Protein AF-A0A8T5RUU7-F1 (afdb_monomer)

Radius of gyration: 20.94 Å; Cα contacts (8 Å, |Δi|>4): 109; chains: 1; bounding box: 54×45×43 Å

Nearest PDB structures (foldseek):
  4tr4-assembly1_A  TM=4.819E-01  e=4.867E+00  Mus musculus

Mean predicted aligned error: 11.58 Å

Secondary structure (DSSP, 8-state):
--TT-EEEE---TTS--SGGG-TTS-SEEEEETTEEEEE-TTS-SSTHHHHHHHHHHHHHHHHHTPPPSS-HHHHHHHHHHHHHHHHHHHHTS---GGG--HHHHHTTTT--PPPTTS-HHHHHHHHHHHHHHHHHHHHTT------------

Sequence (153 aa):
SGTKGMMWINQCTSGGNFVSKTPEFPPIVVYRDGNVRVYGEDLPRDWRYSFINSTEHFINAIKEGTDPIYTGKQGRNLCVFAKMPHISQQRKEEVSWNEVTSRNEQNQSCIVETPKDLDGSGLFKYYKRSRKDLKEGIRKGLEKKSFTYQYDY

pLDDT: mean 81.91, std 13.01, range [43.28, 96.5]

Structure (mmCIF, N/CA/C/O backbone):
data_AF-A0A8T5RUU7-F1
#
_entry.id   AF-A0A8T5RUU7-F1
#
loop_
_atom_site.group_PDB
_atom_site.id
_atom_site.type_symbol
_atom_site.label_atom_id
_atom_site.label_alt_id
_atom_site.label_comp_id
_atom_site.label_asym_id
_atom_site.label_entity_id
_atom_site.label_seq_id
_atom_site.pdbx_PDB_ins_code
_atom_site.Cartn_x
_atom_site.Cartn_y
_atom_site.Cartn_z
_atom_site.occupancy
_atom_site.B_iso_or_equiv
_atom_site.auth_seq_id
_atom_site.auth_comp_id
_atom_site.auth_asym_id
_atom_site.auth_atom_id
_atom_site.pdbx_PDB_model_num
ATOM 1 N N . SER A 1 1 ? 16.630 7.475 10.179 1.00 52.38 1 SER A N 1
ATOM 2 C CA . SER A 1 1 ? 17.944 7.644 9.528 1.00 52.38 1 SER A CA 1
ATOM 3 C C . SER A 1 1 ? 18.034 6.705 8.328 1.00 52.38 1 SER A C 1
ATOM 5 O O . SER A 1 1 ? 17.511 5.599 8.396 1.00 52.38 1 SER A O 1
ATOM 7 N N . GLY A 1 2 ? 18.672 7.119 7.228 1.00 56.09 2 GLY A N 1
A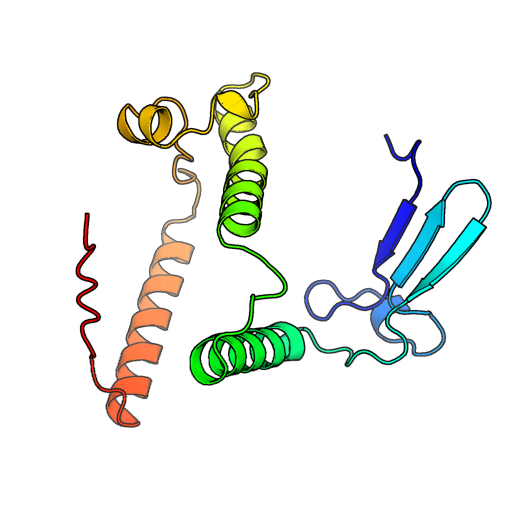TOM 8 C CA . GLY A 1 2 ? 18.902 6.282 6.032 1.00 56.09 2 GLY A CA 1
ATOM 9 C C . GLY A 1 2 ? 20.006 5.228 6.207 1.00 56.09 2 GLY A C 1
ATOM 10 O O . GLY A 1 2 ? 20.646 4.830 5.242 1.00 56.09 2 GLY A O 1
ATOM 11 N N . THR A 1 3 ? 20.277 4.795 7.442 1.00 68.44 3 THR A N 1
ATOM 12 C CA . THR A 1 3 ? 21.432 3.948 7.784 1.00 68.44 3 THR A CA 1
ATOM 13 C C . THR A 1 3 ? 21.306 2.507 7.293 1.00 68.44 3 THR A C 1
ATOM 15 O O . THR A 1 3 ? 22.298 1.791 7.278 1.00 68.44 3 THR A O 1
ATOM 18 N N . LYS A 1 4 ? 20.109 2.072 6.877 1.00 80.50 4 LYS A N 1
ATOM 19 C CA . LYS A 1 4 ? 19.849 0.716 6.355 1.00 80.50 4 LYS A CA 1
ATOM 20 C C . LYS A 1 4 ? 19.800 0.643 4.824 1.00 80.50 4 LYS A C 1
ATOM 22 O O . LYS A 1 4 ? 19.504 -0.416 4.277 1.00 80.50 4 LYS A O 1
ATOM 27 N N . GLY A 1 5 ? 20.051 1.761 4.148 1.00 87.50 5 GLY A N 1
ATOM 28 C CA . GLY A 1 5 ? 19.929 1.893 2.702 1.00 87.50 5 GLY A CA 1
ATOM 29 C C . GLY A 1 5 ? 18.982 3.016 2.297 1.00 87.50 5 GLY A C 1
ATOM 30 O O . GLY A 1 5 ? 18.252 3.580 3.115 1.00 87.50 5 GLY A O 1
ATOM 31 N N . MET A 1 6 ? 19.017 3.335 1.010 1.00 90.44 6 MET A N 1
ATOM 32 C CA . MET A 1 6 ? 18.243 4.396 0.386 1.00 90.44 6 MET A CA 1
ATOM 33 C C . MET A 1 6 ? 17.550 3.851 -0.859 1.00 90.44 6 MET A C 1
ATOM 35 O O . MET A 1 6 ? 18.149 3.117 -1.642 1.00 90.44 6 MET A O 1
ATOM 39 N N . MET A 1 7 ? 16.276 4.198 -1.020 1.00 89.75 7 MET A N 1
ATOM 40 C CA . MET A 1 7 ? 15.501 3.914 -2.220 1.00 89.75 7 MET A CA 1
ATOM 41 C C . MET A 1 7 ? 15.125 5.240 -2.867 1.00 89.75 7 MET A C 1
ATOM 43 O O . MET A 1 7 ? 14.546 6.105 -2.210 1.00 89.75 7 MET A O 1
ATOM 47 N N . TRP A 1 8 ? 15.427 5.375 -4.151 1.00 86.81 8 TRP A N 1
ATOM 48 C CA . TRP A 1 8 ? 14.963 6.477 -4.977 1.00 86.81 8 TRP A CA 1
ATOM 49 C C . TRP A 1 8 ? 13.863 5.977 -5.898 1.00 86.81 8 TRP A C 1
ATOM 51 O O . TRP A 1 8 ? 14.036 4.982 -6.600 1.00 86.81 8 TRP A O 1
ATOM 61 N N . ILE A 1 9 ? 12.740 6.687 -5.887 1.00 83.38 9 ILE A N 1
ATOM 62 C CA . ILE A 1 9 ? 11.643 6.492 -6.829 1.00 83.38 9 ILE A CA 1
ATOM 63 C C . ILE A 1 9 ? 11.750 7.639 -7.829 1.00 83.38 9 ILE A C 1
ATOM 65 O O . ILE A 1 9 ? 11.362 8.771 -7.541 1.00 83.38 9 ILE A O 1
ATOM 69 N N . ASN A 1 10 ? 12.356 7.354 -8.975 1.00 79.25 10 ASN A N 1
ATOM 70 C CA . ASN A 1 10 ? 12.715 8.354 -9.975 1.00 79.25 10 ASN A CA 1
ATOM 71 C C . ASN A 1 10 ? 11.554 8.683 -10.911 1.00 79.25 10 ASN A C 1
ATOM 73 O O . ASN A 1 10 ? 11.465 9.807 -11.396 1.00 79.25 10 ASN A O 1
ATOM 77 N N . GLN A 1 11 ? 10.657 7.727 -11.158 1.00 75.81 11 GLN A N 1
ATOM 78 C CA . GLN A 1 11 ? 9.523 7.884 -12.068 1.00 75.81 11 GLN A CA 1
ATOM 79 C C . GLN A 1 11 ? 8.211 7.668 -11.306 1.00 75.81 11 GLN A C 1
ATOM 81 O O . GLN A 1 11 ? 7.915 6.567 -10.849 1.00 75.81 11 GLN A O 1
ATOM 86 N N . CYS A 1 12 ? 7.434 8.743 -11.143 1.00 65.75 12 CYS A N 1
ATOM 87 C CA . CYS A 1 12 ? 6.109 8.720 -10.526 1.00 65.75 12 CYS A CA 1
ATOM 88 C C . CYS A 1 12 ? 5.200 9.772 -11.177 1.00 65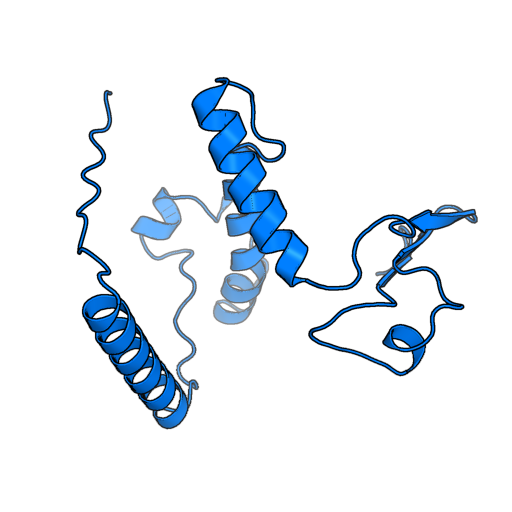.75 12 CYS A C 1
ATOM 90 O O . CYS A 1 12 ? 5.586 10.927 -11.354 1.00 65.75 12 CYS A O 1
ATOM 92 N N . THR A 1 13 ? 3.965 9.389 -11.493 1.00 62.50 13 THR A N 1
ATOM 93 C CA . THR A 1 13 ? 2.950 10.248 -12.128 1.00 62.50 13 THR A CA 1
ATOM 94 C C . THR A 1 13 ? 2.391 11.344 -11.219 1.00 62.50 13 THR A C 1
ATOM 96 O O . THR A 1 13 ? 1.919 12.353 -11.731 1.00 62.50 13 THR A O 1
ATOM 99 N N . SER A 1 14 ? 2.434 11.187 -9.889 1.00 57.84 14 SER A N 1
ATOM 100 C CA . SER A 1 14 ? 1.828 12.149 -8.947 1.00 57.84 14 SER A CA 1
ATOM 101 C C . SER A 1 14 ? 2.794 13.220 -8.420 1.00 57.84 14 SER A C 1
ATOM 103 O O . SER A 1 14 ? 2.345 14.178 -7.796 1.00 57.84 14 SER A O 1
ATOM 105 N N . GLY A 1 15 ? 4.103 13.071 -8.639 1.00 54.84 15 GLY A N 1
ATOM 106 C CA . GLY A 1 15 ? 5.136 13.948 -8.068 1.00 54.84 15 GLY A CA 1
ATOM 107 C C . GLY A 1 15 ? 6.312 14.179 -9.011 1.00 54.84 15 GLY A C 1
ATOM 108 O O . GLY A 1 15 ? 7.444 14.295 -8.553 1.00 54.84 15 GLY A O 1
ATOM 109 N N . GLY A 1 16 ? 6.046 14.161 -10.322 1.00 56.09 16 GLY A N 1
ATOM 110 C CA . GLY A 1 16 ? 7.074 14.109 -11.358 1.00 56.09 16 GLY A CA 1
ATOM 111 C C . GLY A 1 16 ? 8.143 15.190 -11.199 1.00 56.09 16 GLY A C 1
ATOM 112 O O . GLY A 1 16 ? 7.840 16.382 -11.195 1.00 56.09 16 GLY A O 1
ATOM 113 N N . ASN A 1 17 ? 9.401 14.766 -11.107 1.00 61.91 17 ASN A N 1
ATOM 114 C CA . ASN A 1 17 ? 10.570 15.637 -11.210 1.00 61.91 17 ASN A CA 1
ATOM 115 C C . ASN A 1 17 ? 11.171 15.525 -12.631 1.00 61.91 17 ASN A C 1
ATOM 117 O O . ASN A 1 17 ? 10.636 14.811 -13.482 1.00 61.91 17 ASN A O 1
ATOM 121 N N . PHE A 1 18 ? 12.258 16.249 -12.925 1.00 67.56 18 PHE A N 1
ATOM 122 C CA . PHE A 1 18 ? 12.930 16.159 -14.234 1.00 67.56 18 PHE A CA 1
ATOM 123 C C . PHE A 1 18 ? 13.327 14.712 -14.575 1.00 67.56 18 PHE A C 1
ATOM 125 O O . PHE A 1 18 ? 13.100 14.257 -15.691 1.00 67.56 18 PHE A O 1
ATOM 132 N N . VAL A 1 19 ? 13.810 13.967 -13.577 1.00 71.56 19 VAL A N 1
ATOM 133 C CA . VAL A 1 19 ? 14.200 12.554 -13.696 1.00 71.56 19 VAL A CA 1
ATOM 134 C C . VAL A 1 19 ? 13.005 11.675 -14.089 1.00 71.56 19 VAL A C 1
ATOM 136 O O . VAL A 1 19 ? 13.157 10.745 -14.876 1.00 71.56 19 VAL A O 1
ATOM 139 N N . SER A 1 20 ? 11.790 12.014 -13.641 1.00 67.94 20 SER A N 1
ATOM 140 C CA . SER A 1 20 ? 10.563 11.283 -13.980 1.00 67.94 20 SER A CA 1
ATOM 141 C C . SER A 1 20 ? 10.168 11.359 -15.456 1.00 67.94 20 SER A C 1
ATOM 143 O O . SER A 1 20 ? 9.332 10.571 -15.894 1.00 67.94 20 SER A O 1
ATOM 145 N N . LYS A 1 21 ? 10.723 12.313 -16.215 1.00 66.31 21 LYS A N 1
ATOM 146 C CA . LYS A 1 21 ? 10.425 12.517 -17.641 1.00 66.31 21 LYS A CA 1
ATOM 147 C C . LYS A 1 21 ? 11.484 11.924 -18.570 1.00 66.31 21 LYS A C 1
ATOM 149 O O . LYS A 1 21 ? 11.270 11.916 -19.779 1.00 66.31 21 LYS A O 1
ATOM 154 N N . THR A 1 22 ? 12.595 11.435 -18.023 1.00 71.00 22 THR A N 1
ATOM 155 C CA . THR A 1 22 ? 13.739 10.971 -18.809 1.00 71.00 22 THR A CA 1
ATOM 156 C C . THR A 1 22 ? 13.830 9.442 -18.760 1.00 71.00 22 THR A C 1
ATOM 158 O O . THR A 1 22 ? 13.881 8.874 -17.666 1.00 71.00 22 THR A O 1
ATOM 161 N N . PRO A 1 23 ? 13.871 8.752 -19.917 1.00 72.88 23 PRO A N 1
ATOM 162 C CA . PRO A 1 23 ? 13.937 7.289 -19.970 1.00 72.88 23 PRO A CA 1
ATOM 163 C C . PRO A 1 23 ? 15.300 6.721 -19.541 1.00 72.88 23 PRO A C 1
ATOM 165 O O . PRO A 1 23 ? 15.395 5.535 -19.260 1.00 72.88 23 PRO A O 1
ATOM 168 N N . GLU A 1 24 ? 16.336 7.559 -19.472 1.00 79.69 24 GLU A N 1
ATOM 169 C CA . GLU A 1 24 ? 17.720 7.184 -19.139 1.00 79.69 24 GLU A CA 1
ATOM 170 C C . GLU A 1 24 ? 17.905 6.780 -17.670 1.00 79.69 24 GLU A C 1
ATOM 172 O O . GLU A 1 24 ? 18.897 6.139 -17.327 1.00 79.69 24 GLU A O 1
ATOM 177 N N . PHE A 1 25 ? 16.964 7.143 -16.792 1.00 81.81 25 PHE A N 1
ATOM 178 C CA . PHE A 1 25 ? 17.045 6.815 -15.374 1.00 81.81 25 PHE A CA 1
ATOM 179 C C . PHE A 1 25 ? 16.117 5.650 -15.017 1.00 81.81 25 PHE A C 1
ATOM 181 O O . PHE A 1 25 ? 14.924 5.699 -15.332 1.00 81.81 25 PHE A O 1
ATOM 188 N N . PRO A 1 26 ? 16.620 4.628 -14.301 1.00 86.19 26 PRO A N 1
ATOM 189 C CA . PRO A 1 26 ? 15.801 3.511 -13.848 1.00 86.19 26 PRO A CA 1
ATOM 190 C C . PRO A 1 26 ? 14.690 3.992 -12.896 1.00 86.19 26 PRO A C 1
ATOM 192 O O . PRO A 1 26 ? 14.938 4.882 -12.072 1.00 86.19 26 PRO A O 1
ATOM 195 N N . PRO A 1 27 ? 13.481 3.401 -12.952 1.00 84.38 27 PRO A N 1
ATOM 196 C CA . PRO A 1 27 ? 12.325 3.851 -12.169 1.00 84.38 27 PRO A CA 1
ATOM 197 C C . PRO A 1 27 ? 12.548 3.795 -10.665 1.00 84.38 27 PRO A C 1
ATOM 199 O O . PRO A 1 27 ? 12.159 4.717 -9.947 1.00 84.38 27 PRO A O 1
ATOM 202 N N . ILE A 1 28 ? 13.167 2.712 -10.198 1.00 88.06 28 ILE A N 1
ATOM 203 C CA . ILE A 1 28 ? 13.471 2.485 -8.791 1.00 88.06 28 ILE A CA 1
ATOM 204 C C . ILE A 1 28 ? 14.945 2.119 -8.681 1.00 88.06 28 ILE A C 1
ATOM 206 O O . ILE A 1 28 ? 15.404 1.167 -9.311 1.00 88.06 28 ILE A O 1
ATOM 210 N N . VAL A 1 29 ? 15.671 2.850 -7.840 1.00 90.81 29 VAL A N 1
ATOM 211 C CA . VAL A 1 29 ? 17.063 2.555 -7.485 1.00 90.81 29 VAL A CA 1
ATOM 212 C C . VAL A 1 29 ? 17.122 2.262 -6.000 1.00 90.81 29 VAL A C 1
ATOM 214 O O . VAL A 1 29 ? 16.600 3.029 -5.197 1.00 90.81 29 VAL A O 1
ATOM 217 N N . VAL A 1 30 ? 17.772 1.169 -5.619 1.00 92.88 30 VAL A N 1
ATOM 218 C CA . VAL A 1 30 ? 17.993 0.797 -4.221 1.00 92.88 30 VAL A CA 1
ATOM 219 C C . VAL A 1 30 ? 19.488 0.703 -3.975 1.00 92.88 30 VAL A C 1
ATOM 221 O O . VAL A 1 30 ? 20.162 -0.128 -4.578 1.00 92.88 30 VAL A O 1
ATOM 224 N N . TYR A 1 31 ? 19.993 1.530 -3.064 1.00 92.56 31 TYR A N 1
ATOM 225 C CA . TYR A 1 31 ? 21.337 1.414 -2.516 1.00 92.56 31 TYR A CA 1
ATOM 226 C C . TYR A 1 31 ? 21.272 0.810 -1.118 1.00 92.56 31 TYR A C 1
ATOM 228 O O . TYR A 1 31 ? 20.647 1.377 -0.218 1.00 92.56 31 TYR A O 1
ATOM 236 N N . ARG A 1 32 ? 21.919 -0.336 -0.921 1.00 93.75 32 ARG A N 1
ATOM 237 C CA . ARG A 1 32 ? 21.988 -1.009 0.377 1.00 93.75 32 ARG A CA 1
ATOM 238 C C . ARG A 1 32 ? 23.236 -1.880 0.456 1.00 93.75 32 ARG A C 1
ATOM 240 O O . ARG A 1 32 ? 23.582 -2.543 -0.515 1.00 93.75 32 ARG A O 1
ATOM 247 N N . ASP A 1 33 ? 23.899 -1.869 1.612 1.00 90.94 33 ASP A N 1
ATOM 248 C CA . ASP A 1 33 ? 25.085 -2.691 1.896 1.00 90.94 33 ASP A CA 1
ATOM 249 C C . ASP A 1 33 ? 26.185 -2.540 0.822 1.00 90.94 33 ASP A C 1
ATOM 251 O O . ASP A 1 33 ? 26.739 -3.521 0.335 1.00 90.94 33 ASP A O 1
ATOM 255 N N . GLY A 1 34 ? 26.439 -1.300 0.381 1.00 90.19 34 GLY A N 1
ATOM 256 C CA . GLY A 1 34 ? 27.425 -0.977 -0.661 1.00 90.19 34 GLY A CA 1
ATOM 257 C C . GLY A 1 34 ? 27.010 -1.336 -2.094 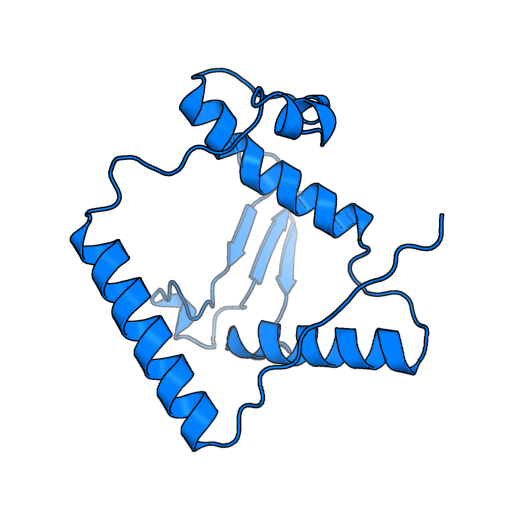1.00 90.19 34 GLY A C 1
ATOM 258 O O . GLY A 1 34 ? 27.752 -1.048 -3.026 1.00 90.19 34 GLY A O 1
ATOM 259 N N . ASN A 1 35 ? 25.830 -1.930 -2.291 1.00 94.00 35 ASN A N 1
ATOM 260 C CA . ASN A 1 35 ? 25.359 -2.410 -3.586 1.00 94.00 35 ASN A CA 1
ATOM 261 C C . ASN A 1 35 ? 24.206 -1.556 -4.123 1.00 94.00 35 ASN A C 1
ATOM 263 O O . ASN A 1 35 ? 23.296 -1.183 -3.379 1.00 94.00 35 ASN A O 1
ATOM 267 N N . VAL A 1 36 ? 24.219 -1.303 -5.434 1.00 94.00 36 VAL A N 1
ATOM 268 C CA . VAL A 1 36 ? 23.127 -0.644 -6.164 1.00 94.00 36 VAL A CA 1
ATOM 269 C C . VAL A 1 36 ? 22.347 -1.690 -6.954 1.00 94.00 36 VAL A C 1
ATOM 271 O O . VAL A 1 36 ? 22.931 -2.494 -7.675 1.00 94.00 36 VAL A O 1
ATOM 274 N N . ARG A 1 37 ? 21.019 -1.675 -6.826 1.00 94.62 37 ARG A N 1
ATOM 275 C CA . ARG A 1 37 ? 20.095 -2.486 -7.630 1.00 94.62 37 ARG A CA 1
ATOM 276 C C . ARG A 1 37 ? 19.031 -1.596 -8.253 1.00 94.62 37 ARG A C 1
ATOM 278 O O . ARG A 1 37 ? 18.579 -0.644 -7.616 1.00 94.62 37 ARG A O 1
ATOM 285 N N . VAL A 1 38 ? 18.623 -1.928 -9.470 1.00 92.50 38 VAL A N 1
ATOM 286 C CA . VAL A 1 38 ? 17.570 -1.224 -10.210 1.00 92.50 38 VAL A CA 1
ATOM 287 C C . VAL A 1 38 ? 16.358 -2.132 -10.379 1.00 92.50 38 VAL A C 1
ATOM 289 O O . VAL A 1 38 ? 16.511 -3.350 -10.464 1.00 92.50 38 VAL A O 1
ATOM 292 N N . TYR A 1 39 ? 15.159 -1.552 -10.377 1.00 89.12 39 TYR A N 1
ATOM 293 C CA . TYR A 1 39 ? 13.907 -2.295 -10.516 1.00 89.12 39 TYR A CA 1
ATOM 294 C C . TYR A 1 39 ? 12.880 -1.537 -11.350 1.00 89.12 39 TYR A C 1
ATOM 296 O O . TYR A 1 39 ? 12.912 -0.307 -11.466 1.00 89.12 39 TYR A O 1
ATOM 304 N N . GLY A 1 40 ? 11.909 -2.302 -11.847 1.00 83.06 40 GLY A N 1
ATOM 305 C CA . GLY A 1 40 ? 10.698 -1.795 -12.466 1.00 83.06 40 GLY A CA 1
ATOM 306 C C . GLY A 1 40 ? 10.882 -1.345 -13.903 1.00 83.06 40 GLY A C 1
ATOM 307 O O . GLY A 1 40 ? 9.991 -0.689 -14.418 1.00 83.06 40 GLY A O 1
ATOM 308 N N . GLU A 1 41 ? 12.001 -1.653 -14.561 1.00 84.69 41 GLU A N 1
ATOM 309 C CA . GLU A 1 41 ? 12.252 -1.278 -15.959 1.00 84.69 41 GLU A CA 1
ATOM 310 C C . GLU A 1 41 ? 11.167 -1.797 -16.913 1.00 84.69 41 GLU A C 1
ATOM 312 O O . GLU A 1 41 ? 10.792 -1.083 -17.839 1.00 84.69 41 GLU A O 1
ATOM 317 N N . ASP A 1 42 ? 10.612 -2.964 -16.596 1.00 84.38 42 ASP A N 1
ATOM 318 C CA . ASP A 1 42 ? 9.516 -3.680 -17.249 1.00 84.38 42 ASP A CA 1
ATOM 319 C C . ASP A 1 42 ? 8.113 -3.205 -16.833 1.00 84.38 42 ASP A C 1
ATOM 321 O O . ASP A 1 42 ? 7.121 -3.532 -17.486 1.00 84.38 42 ASP A O 1
ATOM 325 N N . LEU A 1 43 ? 8.008 -2.419 -15.759 1.00 78.31 43 LEU A N 1
ATOM 326 C CA . LEU A 1 43 ? 6.723 -1.958 -15.250 1.00 78.31 43 LEU A CA 1
ATOM 327 C C . LEU A 1 43 ? 6.205 -0.747 -16.034 1.00 78.31 43 LEU A C 1
ATOM 329 O O . LEU A 1 43 ? 6.958 0.197 -16.319 1.00 78.31 43 LEU A O 1
ATOM 333 N N . PRO A 1 44 ? 4.893 -0.698 -16.314 1.00 79.25 44 PRO A N 1
ATOM 334 C CA . PRO A 1 44 ? 4.296 0.475 -16.921 1.00 79.25 44 PRO A CA 1
ATOM 335 C C . PRO A 1 44 ? 4.467 1.703 -16.014 1.00 79.25 44 PRO A C 1
ATOM 337 O O . PRO A 1 44 ? 4.288 1.644 -14.799 1.00 79.25 44 PRO A O 1
ATOM 340 N N . ARG A 1 45 ? 4.809 2.845 -16.621 1.00 74.88 45 ARG A N 1
ATOM 341 C CA . ARG A 1 45 ? 5.215 4.079 -15.915 1.00 74.88 45 ARG A CA 1
ATOM 342 C C . ARG A 1 45 ? 4.070 4.881 -15.295 1.00 74.88 45 ARG A C 1
ATOM 344 O O . ARG A 1 45 ? 4.308 5.920 -14.683 1.00 74.88 45 ARG A O 1
ATOM 351 N N . ASP A 1 46 ? 2.831 4.439 -15.477 1.00 76.81 46 ASP A N 1
ATOM 352 C CA . ASP A 1 46 ? 1.643 5.164 -15.039 1.00 76.81 46 ASP A CA 1
ATOM 353 C C . ASP A 1 46 ? 0.996 4.470 -13.834 1.00 76.81 46 ASP A C 1
ATOM 355 O O . ASP A 1 46 ? 0.618 3.300 -13.903 1.00 76.81 46 ASP A O 1
ATOM 359 N N . TRP A 1 47 ? 0.819 5.207 -12.735 1.00 76.69 47 TRP A N 1
ATOM 360 C CA . TRP A 1 47 ? 0.161 4.712 -11.520 1.00 76.69 47 TRP A CA 1
ATOM 361 C C . TRP A 1 47 ? -1.228 4.101 -11.758 1.00 76.69 47 TRP A C 1
ATOM 363 O O . TRP A 1 47 ? -1.664 3.275 -10.958 1.00 76.69 47 TRP A O 1
ATOM 373 N N . ARG A 1 48 ? -1.929 4.453 -12.850 1.00 83.88 48 ARG A N 1
ATOM 374 C CA . ARG A 1 48 ? -3.229 3.853 -13.191 1.00 83.88 48 ARG A CA 1
ATOM 375 C C . ARG A 1 48 ? -3.151 2.329 -13.280 1.00 83.88 48 ARG A C 1
ATOM 377 O O . ARG A 1 48 ? -4.114 1.652 -12.932 1.00 83.88 48 ARG A O 1
ATOM 384 N N . TYR A 1 49 ? -2.005 1.787 -13.696 1.00 85.94 49 TYR A N 1
ATOM 385 C CA . TYR A 1 49 ? -1.805 0.344 -13.790 1.00 85.94 49 TYR A CA 1
ATOM 386 C C . TYR A 1 49 ? -1.798 -0.325 -12.416 1.00 85.94 49 TYR A C 1
ATOM 388 O O . TYR A 1 49 ? -2.202 -1.474 -12.311 1.00 85.94 49 TYR A O 1
ATOM 396 N N . SER A 1 50 ? -1.461 0.387 -11.336 1.00 84.44 50 SER A N 1
ATOM 397 C CA . SER A 1 50 ? -1.633 -0.143 -9.979 1.00 84.44 50 SER A CA 1
ATOM 398 C C . SER A 1 50 ? -3.107 -0.403 -9.649 1.00 84.44 50 SER A C 1
ATOM 400 O O . SER A 1 50 ? -3.410 -1.370 -8.958 1.00 84.44 50 SER A O 1
ATOM 402 N N . PHE A 1 51 ? -4.032 0.413 -10.168 1.00 87.94 51 PHE A N 1
ATOM 403 C CA . PHE A 1 51 ? -5.476 0.225 -9.971 1.00 87.94 51 PHE A CA 1
ATOM 404 C C . PHE A 1 51 ? -6.008 -0.907 -10.835 1.00 87.94 51 PHE A C 1
ATOM 406 O O . PHE A 1 51 ? -6.747 -1.753 -10.334 1.00 87.94 51 PHE A O 1
ATOM 413 N N . ILE A 1 52 ? -5.607 -0.931 -12.107 1.00 91.12 52 ILE A N 1
ATOM 414 C CA . ILE A 1 52 ? -5.999 -1.976 -13.056 1.00 91.12 52 ILE A CA 1
ATOM 415 C C . ILE A 1 52 ? -5.515 -3.335 -12.541 1.00 91.12 52 ILE A C 1
ATOM 417 O O . ILE A 1 52 ? -6.340 -4.186 -12.224 1.00 91.12 52 ILE A O 1
ATOM 421 N N . ASN A 1 53 ? -4.206 -3.489 -12.320 1.00 91.56 53 ASN A N 1
ATOM 422 C CA . ASN A 1 53 ? -3.606 -4.761 -11.920 1.00 91.56 53 ASN A CA 1
ATOM 423 C C . ASN A 1 53 ? -4.126 -5.239 -10.557 1.00 91.56 53 ASN A C 1
ATOM 425 O O . ASN A 1 53 ? -4.374 -6.425 -10.383 1.00 91.56 53 ASN A O 1
ATOM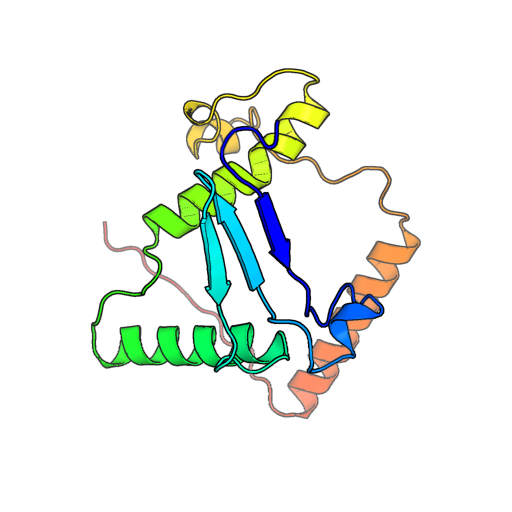 429 N N . SER A 1 54 ? -4.325 -4.335 -9.587 1.00 91.44 54 SER A N 1
ATOM 430 C CA . SER A 1 54 ? -4.890 -4.704 -8.279 1.00 91.44 54 SER A CA 1
ATOM 431 C C . SER A 1 54 ? -6.337 -5.193 -8.397 1.00 91.44 54 SER A C 1
ATOM 433 O O . SER A 1 54 ? -6.715 -6.184 -7.770 1.00 91.44 54 SER A O 1
ATOM 435 N N . THR A 1 55 ? -7.142 -4.541 -9.242 1.00 93.56 55 THR A N 1
ATOM 436 C CA . THR A 1 55 ? -8.539 -4.934 -9.479 1.00 93.56 55 THR A CA 1
ATOM 437 C C . THR A 1 55 ? -8.619 -6.279 -10.196 1.00 93.56 55 THR A C 1
ATOM 439 O O . THR A 1 55 ? -9.376 -7.151 -9.776 1.00 93.56 55 THR A O 1
ATOM 442 N N . GLU A 1 56 ? -7.822 -6.471 -11.247 1.00 95.31 56 GLU A N 1
ATOM 443 C CA . GLU A 1 56 ? -7.744 -7.738 -11.980 1.00 95.31 56 GLU A CA 1
ATOM 444 C C . GLU A 1 56 ? -7.264 -8.877 -11.076 1.00 95.31 56 GLU A C 1
ATOM 446 O O . GLU A 1 56 ? -7.895 -9.933 -11.032 1.00 95.31 56 GLU A O 1
ATOM 451 N N . HIS A 1 57 ? -6.215 -8.640 -10.281 1.00 94.62 57 HIS A N 1
ATOM 452 C CA . HIS A 1 57 ? -5.702 -9.602 -9.303 1.00 94.62 57 HIS A CA 1
ATOM 453 C C . HIS A 1 57 ? -6.773 -10.014 -8.290 1.00 94.62 57 HIS A C 1
ATOM 455 O O . HIS A 1 57 ? -6.950 -11.198 -8.019 1.00 94.62 57 HIS A O 1
ATOM 461 N N . PHE A 1 58 ? -7.524 -9.050 -7.754 1.00 93.69 58 PHE A N 1
ATOM 462 C CA . PHE A 1 58 ? -8.616 -9.320 -6.819 1.00 93.69 58 PHE A CA 1
ATOM 463 C C . PHE A 1 58 ? -9.723 -10.179 -7.446 1.00 93.69 58 PHE A C 1
ATOM 465 O O . PHE A 1 58 ? -10.174 -11.146 -6.832 1.00 93.69 58 PHE A O 1
ATOM 472 N N . ILE A 1 59 ? -10.139 -9.860 -8.676 1.00 94.88 59 ILE A N 1
ATOM 473 C CA . ILE A 1 59 ? -11.155 -10.634 -9.401 1.00 94.88 59 ILE A CA 1
ATOM 474 C C . ILE A 1 59 ? -10.670 -12.068 -9.639 1.00 94.88 59 ILE A C 1
ATOM 476 O O . ILE A 1 59 ? -11.429 -13.011 -9.411 1.00 94.88 59 ILE A O 1
ATOM 480 N N . ASN A 1 60 ? -9.419 -12.243 -10.067 1.00 96.25 60 ASN A N 1
ATOM 481 C CA . ASN A 1 60 ? -8.849 -13.563 -10.330 1.00 96.25 60 ASN A CA 1
ATOM 482 C C . ASN A 1 60 ? -8.725 -14.390 -9.048 1.00 96.25 60 ASN A C 1
ATOM 484 O O . ASN A 1 60 ? -9.164 -15.535 -9.037 1.00 96.25 60 ASN A O 1
ATOM 488 N N . ALA A 1 61 ? -8.249 -13.792 -7.951 1.00 95.25 61 ALA A N 1
ATOM 489 C CA . ALA A 1 61 ? -8.163 -14.456 -6.651 1.00 95.25 61 ALA A CA 1
ATOM 490 C C . ALA A 1 61 ? -9.521 -15.012 -6.191 1.00 95.25 61 ALA A C 1
ATOM 492 O O . ALA A 1 61 ? -9.610 -16.153 -5.744 1.00 95.25 61 ALA A O 1
ATOM 493 N N . ILE A 1 62 ? -10.603 -14.247 -6.380 1.00 94.31 62 ILE A N 1
ATOM 494 C CA . ILE A 1 62 ? -11.963 -14.712 -6.068 1.00 94.31 62 ILE A CA 1
ATOM 495 C C . ILE A 1 62 ? -12.392 -15.850 -6.996 1.00 94.31 62 ILE A C 1
ATOM 497 O O . ILE A 1 62 ? -12.944 -16.844 -6.531 1.00 94.31 62 ILE A O 1
ATOM 501 N N . LYS A 1 63 ? -12.188 -15.698 -8.309 1.00 96.12 63 LYS A N 1
ATOM 502 C CA . LYS A 1 63 ? -12.654 -16.678 -9.302 1.00 96.12 63 LYS A CA 1
ATOM 503 C C . LYS A 1 63 ? -11.926 -18.014 -9.199 1.00 96.12 63 LYS A C 1
ATOM 505 O O . LYS A 1 63 ? -12.539 -19.052 -9.420 1.00 96.12 63 LYS A O 1
ATOM 510 N N . GLU A 1 64 ? -10.632 -17.971 -8.919 1.00 96.50 64 GLU A N 1
ATOM 511 C CA . GLU A 1 64 ? -9.749 -19.137 -8.909 1.00 96.50 64 GLU A CA 1
ATOM 512 C C . GLU A 1 64 ? -9.558 -19.709 -7.499 1.00 96.50 64 GLU A C 1
ATOM 514 O O . GLU A 1 64 ? -8.973 -20.779 -7.350 1.00 96.50 64 GLU A O 1
ATOM 519 N N . GLY A 1 65 ? -10.053 -19.019 -6.465 1.00 93.44 65 GLY A N 1
ATOM 520 C CA . GLY A 1 65 ? -9.852 -19.407 -5.070 1.00 93.44 65 GLY A CA 1
ATOM 521 C C . GLY A 1 65 ? -8.382 -19.357 -4.648 1.00 93.44 65 GLY A C 1
ATOM 522 O O . GLY A 1 65 ? -7.964 -20.154 -3.810 1.00 93.44 65 GLY A O 1
ATOM 523 N N . THR A 1 66 ? -7.588 -18.469 -5.253 1.00 93.38 66 THR A N 1
ATOM 524 C CA . THR A 1 66 ? -6.157 -18.316 -4.960 1.00 93.38 66 THR A CA 1
ATOM 525 C C . THR A 1 66 ? -5.914 -17.245 -3.903 1.00 93.38 66 THR A C 1
ATOM 527 O O . THR A 1 66 ? -6.703 -16.314 -3.721 1.00 93.38 66 THR A O 1
ATOM 530 N N . ASP A 1 67 ? -4.791 -17.366 -3.194 1.00 92.62 67 ASP A N 1
ATOM 531 C CA . ASP A 1 67 ? -4.415 -16.382 -2.187 1.00 92.62 67 ASP A CA 1
ATOM 532 C C . ASP A 1 67 ? -4.000 -15.052 -2.836 1.00 92.62 67 ASP A C 1
ATOM 534 O O . ASP A 1 67 ? -3.216 -15.027 -3.794 1.00 92.62 67 ASP A O 1
ATOM 538 N N . PRO A 1 68 ? -4.467 -13.908 -2.306 1.00 92.00 68 PRO A N 1
ATOM 539 C CA . PRO A 1 68 ? -4.024 -12.623 -2.802 1.00 92.00 68 PRO A CA 1
ATOM 540 C C . PRO A 1 68 ? -2.557 -12.358 -2.436 1.00 92.00 68 PRO A C 1
ATOM 542 O O . PRO A 1 68 ? -2.111 -12.708 -1.344 1.00 92.00 68 PRO A O 1
ATOM 545 N N . ILE A 1 69 ? -1.832 -11.628 -3.297 1.00 90.81 69 ILE A N 1
ATOM 546 C CA . ILE A 1 69 ? -0.444 -11.188 -3.031 1.00 90.81 69 ILE A CA 1
ATOM 547 C C . ILE A 1 69 ? -0.345 -10.459 -1.678 1.00 90.81 69 ILE A C 1
ATOM 549 O O . ILE A 1 69 ? 0.651 -10.586 -0.967 1.00 90.81 69 ILE A O 1
ATOM 553 N N . TYR A 1 70 ? -1.395 -9.715 -1.314 1.00 88.12 70 TYR A N 1
ATOM 554 C CA . TYR A 1 70 ? -1.568 -9.116 0.004 1.00 88.12 70 TYR A CA 1
ATOM 555 C C . TYR A 1 70 ? -2.726 -9.769 0.752 1.00 88.12 70 TYR A C 1
ATOM 557 O O . TYR A 1 70 ? -3.891 -9.617 0.389 1.00 88.12 70 TYR A O 1
ATOM 565 N N . THR A 1 71 ? -2.405 -10.432 1.859 1.00 90.31 71 THR A N 1
ATOM 566 C CA . THR A 1 71 ? -3.406 -10.998 2.769 1.00 90.31 71 THR A CA 1
ATOM 567 C C . THR A 1 71 ? -4.165 -9.902 3.516 1.00 90.31 71 THR A C 1
ATOM 569 O O . THR A 1 71 ? -3.640 -8.813 3.775 1.00 90.31 71 THR A O 1
ATOM 572 N N . GLY A 1 72 ? -5.376 -10.216 3.987 1.00 87.94 72 GLY A N 1
ATOM 573 C CA . GLY A 1 72 ? -6.147 -9.305 4.843 1.00 87.94 72 GLY A CA 1
ATOM 574 C C . GLY A 1 72 ? -5.392 -8.883 6.113 1.00 87.94 72 GLY A C 1
ATOM 575 O O . GLY A 1 72 ? -5.482 -7.731 6.537 1.00 87.94 72 GLY A O 1
ATOM 576 N N . LYS A 1 73 ? -4.559 -9.769 6.681 1.00 90.00 73 LYS A N 1
ATOM 577 C CA . LYS A 1 73 ? -3.699 -9.453 7.835 1.00 90.00 73 LYS A CA 1
ATOM 578 C C . LYS A 1 73 ? -2.631 -8.414 7.485 1.00 90.00 73 LYS A C 1
ATOM 580 O O . LYS A 1 73 ? -2.417 -7.481 8.256 1.00 90.00 73 LYS A O 1
ATOM 585 N N . GLN A 1 74 ? -1.979 -8.545 6.329 1.00 92.38 74 GLN A N 1
ATOM 586 C CA . GLN A 1 74 ? -1.014 -7.548 5.857 1.00 92.38 74 GLN A CA 1
ATOM 587 C C . GLN A 1 74 ? -1.702 -6.218 5.522 1.00 92.38 74 GLN A C 1
ATOM 589 O O . GLN A 1 74 ? -1.180 -5.167 5.888 1.00 92.38 74 GLN A O 1
ATOM 594 N N . GLY A 1 75 ? -2.894 -6.255 4.917 1.00 90.50 75 GLY A N 1
ATOM 595 C CA . GLY A 1 75 ? -3.716 -5.066 4.675 1.00 90.50 75 GLY A CA 1
ATOM 596 C C . GLY A 1 75 ? -4.070 -4.329 5.970 1.00 90.50 75 GLY A C 1
ATOM 597 O O . GLY A 1 75 ? -3.820 -3.132 6.093 1.00 90.50 75 GLY A O 1
ATOM 598 N N . ARG A 1 76 ? -4.540 -5.056 6.993 1.00 90.38 76 ARG A N 1
ATOM 599 C CA . ARG A 1 76 ? -4.787 -4.506 8.337 1.00 90.38 76 ARG A CA 1
ATOM 600 C C . ARG A 1 76 ? -3.534 -3.854 8.923 1.00 90.38 76 ARG A C 1
ATOM 602 O O . ARG A 1 76 ? -3.614 -2.762 9.476 1.00 90.38 76 ARG A O 1
ATOM 609 N N . ASN A 1 77 ? -2.385 -4.515 8.805 1.00 92.31 77 ASN A N 1
ATOM 610 C CA . ASN A 1 77 ? -1.118 -3.994 9.310 1.00 92.31 77 ASN A CA 1
ATOM 611 C C . ASN A 1 77 ? -0.716 -2.689 8.602 1.00 92.31 77 ASN A C 1
ATOM 613 O O . ASN A 1 77 ? -0.289 -1.747 9.262 1.00 92.31 77 ASN A O 1
ATOM 617 N N . LEU A 1 78 ? -0.912 -2.585 7.285 1.00 91.44 78 LEU A N 1
ATOM 618 C CA . LEU A 1 78 ? -0.690 -1.332 6.556 1.00 91.44 78 LEU A CA 1
ATOM 619 C C . LEU A 1 78 ? -1.603 -0.207 7.053 1.00 91.44 78 LEU A C 1
ATOM 621 O O . LEU A 1 78 ? -1.137 0.917 7.230 1.00 91.44 78 LEU A O 1
ATOM 625 N N . CYS A 1 79 ? -2.876 -0.499 7.332 1.00 90.31 79 CYS A N 1
ATOM 626 C CA . CYS A 1 79 ? -3.790 0.485 7.911 1.00 90.31 79 CYS A CA 1
ATOM 627 C C . CYS A 1 79 ? -3.326 0.957 9.295 1.00 90.31 79 CYS A C 1
ATOM 629 O O . CYS A 1 79 ? -3.353 2.156 9.561 1.00 90.31 79 CYS A O 1
ATOM 631 N N . VAL A 1 80 ? -2.872 0.042 10.159 1.00 92.94 80 VAL A N 1
ATOM 632 C CA . VAL A 1 80 ? -2.291 0.390 11.467 1.00 92.94 80 VAL A CA 1
ATOM 633 C C . VAL A 1 80 ? -1.093 1.319 11.281 1.00 92.94 80 VAL A C 1
ATOM 635 O O . VAL A 1 80 ? -1.088 2.422 11.823 1.00 92.94 80 VAL A O 1
ATOM 638 N N . PHE A 1 81 ? -0.134 0.919 10.444 1.00 93.50 81 PHE A N 1
ATOM 639 C CA . PHE A 1 81 ? 1.058 1.710 10.152 1.00 93.50 81 PHE A CA 1
ATOM 640 C C . PHE A 1 81 ? 0.720 3.118 9.643 1.00 93.50 81 PHE A C 1
ATOM 642 O O . PHE A 1 81 ? 1.306 4.092 10.102 1.00 93.50 81 PHE A O 1
ATOM 649 N N . ALA A 1 82 ? -0.250 3.239 8.732 1.00 92.00 82 ALA A N 1
ATOM 650 C CA . ALA A 1 82 ? -0.667 4.523 8.173 1.00 92.00 82 ALA A CA 1
ATOM 651 C C . ALA A 1 82 ? -1.329 5.446 9.212 1.00 92.00 82 ALA A C 1
ATOM 653 O O . ALA A 1 82 ? -1.191 6.664 9.124 1.00 92.00 82 ALA A O 1
ATOM 654 N N . LYS A 1 83 ? -2.034 4.891 10.206 1.00 91.62 83 LYS A N 1
ATOM 655 C CA . LYS A 1 83 ? -2.696 5.667 11.267 1.00 91.62 83 LYS A CA 1
ATOM 656 C C . LYS A 1 83 ? -1.728 6.167 12.339 1.00 91.62 83 LYS A C 1
ATOM 658 O O . LYS A 1 83 ? -1.919 7.268 12.851 1.00 91.62 83 LYS A O 1
ATOM 663 N N . MET A 1 84 ? -0.701 5.385 12.678 1.00 94.19 84 MET A N 1
ATOM 664 C CA . MET A 1 84 ? 0.206 5.676 13.799 1.00 94.19 84 MET A CA 1
ATOM 665 C C . MET A 1 84 ? 0.819 7.090 13.769 1.00 94.19 84 MET A C 1
ATOM 667 O O . MET A 1 84 ? 0.761 7.750 14.805 1.00 94.19 84 MET A O 1
ATOM 671 N N . PRO A 1 85 ? 1.334 7.621 12.636 1.00 92.06 85 PRO A N 1
ATOM 672 C CA . PRO A 1 85 ? 1.865 8.985 12.588 1.00 92.06 85 PRO A CA 1
ATOM 673 C C . PRO A 1 85 ? 0.821 10.055 12.913 1.00 92.06 85 PRO A C 1
ATOM 675 O O . PRO A 1 85 ? 1.128 11.030 13.592 1.00 92.06 85 PRO A O 1
ATOM 678 N N . HIS A 1 86 ? -0.423 9.868 12.463 1.00 89.50 86 HIS A N 1
ATOM 679 C CA . HIS A 1 86 ? -1.505 10.802 12.760 1.00 89.50 86 HIS A CA 1
ATOM 680 C C . HIS A 1 86 ? -1.864 10.790 14.246 1.00 89.50 86 HIS A C 1
ATOM 682 O O . HIS A 1 86 ? -1.997 11.853 14.845 1.00 89.50 86 HIS A O 1
ATOM 688 N N . ILE A 1 87 ? -1.967 9.601 14.844 1.00 91.38 87 ILE A N 1
ATOM 689 C CA . ILE A 1 87 ? -2.259 9.447 16.275 1.00 91.38 87 ILE A CA 1
ATOM 690 C C . ILE A 1 87 ? -1.115 10.039 17.108 1.00 91.38 87 ILE A C 1
ATOM 692 O O . ILE A 1 87 ? -1.359 10.810 18.031 1.00 91.38 87 ILE A O 1
ATOM 696 N N . SER A 1 88 ? 0.134 9.745 16.740 1.00 92.69 88 SER A N 1
ATOM 697 C CA . SER A 1 88 ? 1.324 10.287 17.403 1.00 92.69 88 SER A CA 1
ATOM 698 C C . SER A 1 88 ? 1.344 11.813 17.351 1.00 92.69 88 SER A C 1
ATOM 700 O O . SER A 1 88 ? 1.543 12.461 18.375 1.00 92.69 88 SER A O 1
ATOM 702 N N . GLN A 1 89 ? 1.030 12.401 16.194 1.00 90.69 89 GLN A N 1
ATOM 703 C CA . GLN A 1 89 ? 0.925 13.850 16.050 1.00 90.69 89 GLN A CA 1
ATOM 704 C C . GLN A 1 89 ? -0.198 14.449 16.909 1.00 90.69 89 GLN A C 1
ATOM 706 O O . GLN A 1 89 ? -0.011 15.507 17.509 1.00 90.69 89 GLN A O 1
ATOM 711 N N . GLN A 1 90 ? -1.360 13.792 16.973 1.00 87.75 90 GLN A N 1
ATOM 712 C CA . GLN A 1 90 ? -2.512 14.251 17.760 1.00 87.75 90 GLN A CA 1
ATOM 713 C C . GLN A 1 90 ? -2.215 14.238 19.260 1.00 87.75 90 GLN A C 1
ATOM 715 O O . GLN A 1 90 ? -2.537 15.196 19.962 1.00 87.75 90 GLN A O 1
ATOM 720 N N . ARG A 1 91 ? -1.556 13.181 19.739 1.00 88.56 91 ARG A N 1
ATOM 721 C CA . ARG A 1 91 ? -1.229 13.005 21.157 1.00 88.56 91 ARG A CA 1
ATOM 722 C C . ARG A 1 91 ? 0.093 13.655 21.579 1.00 88.56 91 ARG A C 1
ATOM 724 O O . ARG A 1 91 ? 0.307 13.869 22.766 1.00 88.56 91 ARG A O 1
ATOM 731 N N . LYS A 1 92 ? 0.956 14.007 20.618 1.00 92.69 92 LYS A N 1
ATOM 732 C CA . LYS A 1 92 ? 2.332 14.497 20.827 1.00 92.69 92 LYS A CA 1
ATOM 733 C C . LYS A 1 92 ? 3.214 13.513 21.605 1.00 92.69 92 LYS A C 1
ATOM 735 O O . LYS A 1 92 ? 4.061 13.922 22.394 1.00 92.69 92 LYS A O 1
ATOM 740 N N . GLU A 1 93 ? 3.028 12.223 21.356 1.00 93.75 93 GLU A N 1
ATOM 741 C CA . GLU A 1 93 ? 3.772 11.137 22.000 1.00 93.75 93 GLU A CA 1
ATOM 742 C C . GLU A 1 93 ? 4.055 9.997 21.014 1.00 93.75 93 GLU A C 1
ATOM 744 O O . GLU A 1 93 ? 3.498 9.948 19.912 1.00 93.75 93 GLU A O 1
ATOM 749 N N . GLU A 1 94 ? 4.942 9.081 21.398 1.00 94.12 94 GLU A N 1
ATOM 750 C CA . GLU A 1 94 ? 5.180 7.852 20.645 1.00 94.12 94 GLU A CA 1
ATOM 751 C C . GLU A 1 94 ? 3.964 6.923 20.748 1.00 94.12 94 GLU A C 1
ATOM 753 O O . GLU A 1 94 ? 3.376 6.770 21.813 1.00 94.12 94 GLU A O 1
ATOM 758 N N . VAL A 1 95 ? 3.595 6.292 19.632 1.00 94.12 95 VAL A N 1
ATOM 759 C CA . VAL A 1 95 ? 2.485 5.335 19.576 1.00 94.12 95 VAL A CA 1
ATOM 760 C C . VAL A 1 95 ? 3.052 3.960 19.287 1.00 94.12 95 VAL A C 1
ATOM 762 O O . VAL A 1 95 ? 3.701 3.757 18.258 1.00 94.12 95 VAL A O 1
ATOM 765 N N . SER A 1 96 ? 2.774 2.997 20.162 1.00 94.25 96 SER A N 1
ATOM 766 C CA . SER A 1 96 ? 3.136 1.606 19.921 1.00 94.25 96 SER A CA 1
ATOM 767 C C . SER A 1 96 ? 2.176 0.945 18.937 1.00 94.25 96 SER A C 1
ATOM 769 O O . SER A 1 96 ? 0.962 1.155 18.957 1.00 94.25 96 SER A O 1
ATOM 771 N N . TRP A 1 97 ? 2.713 0.055 18.103 1.00 93.50 97 TRP A N 1
ATOM 772 C CA . TRP A 1 97 ? 1.929 -0.757 17.169 1.00 93.50 97 TRP A CA 1
ATOM 773 C C . TRP A 1 97 ? 0.765 -1.490 17.852 1.00 93.50 97 TRP A C 1
ATOM 775 O O . TRP A 1 97 ? -0.339 -1.580 17.315 1.00 93.50 97 TRP A O 1
ATOM 785 N N . ASN A 1 98 ? 1.013 -2.002 19.059 1.00 93.50 98 ASN A N 1
ATOM 786 C CA . ASN A 1 98 ? 0.053 -2.806 19.810 1.00 93.50 98 ASN A CA 1
ATOM 787 C C . ASN A 1 98 ? -1.082 -1.975 20.429 1.00 93.50 98 ASN A C 1
ATOM 789 O O . ASN A 1 98 ? -2.036 -2.551 20.944 1.00 93.50 98 ASN A O 1
ATOM 793 N N . GLU A 1 99 ? -1.014 -0.643 20.367 1.00 91.94 99 GLU A N 1
ATOM 794 C CA . GLU A 1 99 ? -2.096 0.237 20.817 1.00 91.94 99 GLU A CA 1
ATOM 795 C C . GLU A 1 99 ? -3.188 0.413 19.758 1.00 91.94 99 GLU A C 1
ATOM 797 O O . GLU A 1 99 ? -4.344 0.673 20.104 1.00 91.94 99 GLU A O 1
ATOM 802 N N . VAL A 1 100 ? -2.864 0.256 18.472 1.00 92.12 100 VAL A N 1
ATOM 803 C CA . VAL A 1 100 ? -3.820 0.439 17.370 1.00 92.12 100 VAL A CA 1
ATOM 804 C C . VAL A 1 100 ? -4.598 -0.861 17.153 1.00 92.12 100 VAL A C 1
ATOM 806 O O . VAL A 1 100 ? -4.343 -1.664 16.251 1.00 92.12 100 VAL A O 1
ATOM 809 N N . THR A 1 101 ? -5.545 -1.102 18.057 1.00 90.38 101 THR A N 1
ATOM 810 C CA . THR A 1 101 ? -6.418 -2.281 18.065 1.00 90.38 101 THR A CA 1
ATOM 811 C C . THR A 1 101 ? -7.872 -1.878 17.887 1.00 90.38 101 THR A C 1
ATOM 813 O O . THR A 1 101 ? -8.262 -0.774 18.249 1.00 90.38 101 THR A O 1
ATOM 816 N N . SER A 1 102 ? -8.712 -2.798 17.412 1.00 86.06 102 SER A N 1
ATOM 817 C CA . SER A 1 102 ? -10.148 -2.541 17.247 1.00 86.06 102 SER A CA 1
ATOM 818 C C . SER A 1 102 ? -10.829 -2.142 18.562 1.00 86.06 102 SER A C 1
ATOM 820 O O . SER A 1 102 ? -11.705 -1.286 18.559 1.00 86.06 102 SER A O 1
ATOM 822 N N . ARG A 1 103 ? -10.387 -2.696 19.702 1.00 87.00 103 ARG A N 1
ATOM 823 C CA . ARG A 1 10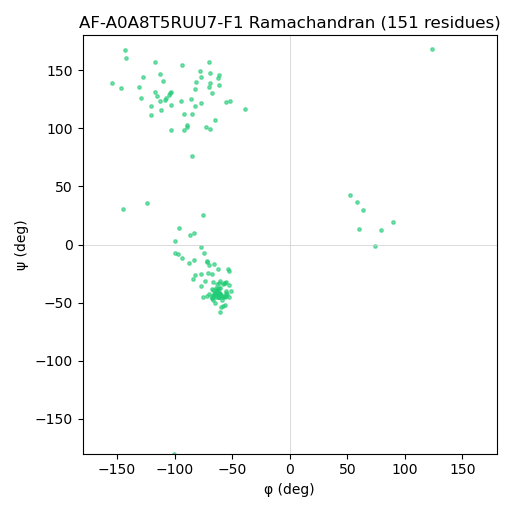3 ? -10.876 -2.312 21.038 1.00 87.00 103 ARG A CA 1
ATOM 824 C C . ARG A 1 103 ? -10.531 -0.859 21.373 1.00 87.00 103 ARG A C 1
ATOM 826 O O . ARG A 1 103 ? -11.364 -0.140 21.917 1.00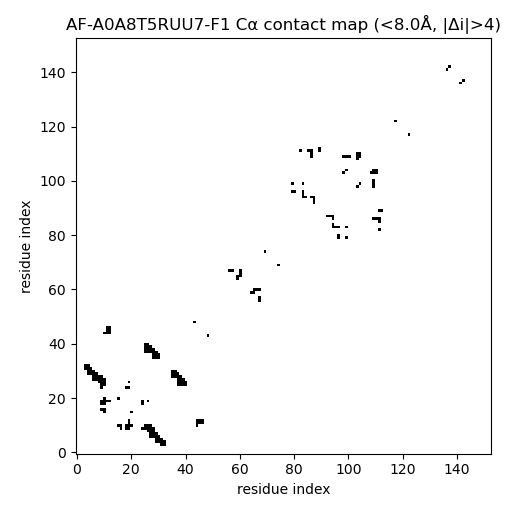 87.00 103 ARG A O 1
ATOM 833 N N . ASN A 1 104 ? -9.316 -0.438 21.036 1.00 88.25 104 ASN A N 1
ATOM 834 C CA . ASN A 1 104 ? -8.846 0.919 21.291 1.00 88.25 104 ASN A CA 1
ATOM 835 C C . ASN A 1 104 ? -9.413 1.943 20.291 1.00 88.25 104 ASN A C 1
ATOM 837 O O . ASN A 1 104 ? -9.557 3.121 20.601 1.00 88.25 104 ASN A O 1
ATOM 841 N N . GLU A 1 105 ? -9.790 1.502 19.093 1.00 85.44 105 GLU A N 1
ATOM 842 C CA . GLU A 1 105 ? -10.559 2.330 18.163 1.00 85.44 105 GLU A CA 1
ATOM 843 C C . GLU A 1 105 ? -11.994 2.524 18.679 1.00 85.44 105 GLU A C 1
ATOM 845 O O . GLU A 1 105 ? -12.505 3.642 18.670 1.00 85.44 105 GLU A O 1
ATOM 850 N N . GLN A 1 106 ? -12.626 1.461 19.195 1.00 84.94 106 GLN A N 1
ATOM 851 C CA . GLN A 1 106 ? -13.982 1.508 19.760 1.00 84.94 106 GLN A CA 1
ATOM 852 C C . GLN A 1 106 ? -14.086 2.406 20.995 1.00 84.94 106 GLN A C 1
ATOM 854 O O . GLN A 1 106 ? -15.056 3.146 21.128 1.00 84.94 106 GLN A O 1
ATOM 859 N N . ASN A 1 107 ? -13.094 2.370 21.888 1.00 87.25 107 ASN A N 1
ATOM 860 C CA . ASN A 1 107 ? -13.059 3.248 23.063 1.00 87.25 107 ASN A CA 1
ATOM 861 C C . ASN A 1 107 ? -12.491 4.649 22.758 1.00 87.25 107 ASN A C 1
ATOM 863 O O . ASN A 1 107 ? -12.215 5.405 23.686 1.00 87.25 107 ASN A O 1
ATOM 867 N N . GLN A 1 108 ? -12.304 4.978 21.475 1.00 82.50 108 GLN 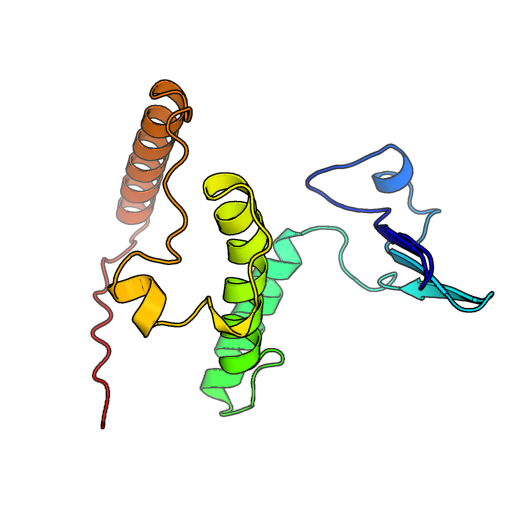A N 1
ATOM 868 C CA . GLN A 1 108 ? -11.785 6.254 20.983 1.00 82.50 108 GLN A CA 1
ATOM 869 C C . GLN A 1 108 ? -10.373 6.617 21.459 1.00 82.50 108 GLN A C 1
ATOM 871 O O . GLN A 1 108 ? -9.931 7.744 21.258 1.00 82.50 108 GLN A O 1
ATOM 876 N N . SER A 1 109 ? -9.621 5.679 22.036 1.00 82.19 109 SER A N 1
ATOM 877 C CA . SER A 1 109 ? -8.269 5.977 22.500 1.00 82.19 109 SER A CA 1
ATOM 878 C C . SER A 1 109 ? -7.282 6.118 21.344 1.00 82.19 109 SER A C 1
ATOM 880 O O . SER A 1 109 ? -6.370 6.925 21.464 1.00 82.19 109 SER A O 1
ATOM 882 N N . CYS A 1 110 ? -7.442 5.416 20.210 1.00 81.56 110 CYS A N 1
ATOM 883 C CA . CYS A 1 110 ? -6.507 5.455 19.066 1.00 81.56 110 CYS A CA 1
ATOM 884 C C . CYS A 1 110 ? -7.143 5.842 17.714 1.00 81.56 110 CYS A C 1
ATOM 886 O O . CYS A 1 110 ? -6.761 5.338 16.656 1.00 81.56 110 CYS A O 1
ATOM 888 N N . ILE A 1 111 ? -8.120 6.749 17.732 1.00 82.62 111 ILE A N 1
ATOM 889 C CA . ILE A 1 111 ? -8.756 7.261 16.509 1.00 82.62 111 ILE A CA 1
ATOM 890 C C . ILE A 1 111 ? -7.879 8.301 15.805 1.00 82.62 111 ILE A C 1
ATOM 892 O O . ILE A 1 111 ? -7.149 9.044 16.447 1.00 82.62 111 ILE A O 1
ATOM 896 N N . VAL A 1 112 ? -7.984 8.373 14.475 1.00 80.56 112 VAL A N 1
ATOM 897 C CA . VAL A 1 112 ? -7.445 9.497 13.698 1.00 80.56 112 VAL A CA 1
ATOM 898 C C . VAL A 1 112 ? -8.535 10.555 13.615 1.00 80.56 112 VAL A C 1
ATOM 900 O O . VAL A 1 112 ? -9.489 10.408 12.850 1.00 80.56 112 VAL A O 1
ATOM 903 N N . GLU A 1 113 ? -8.415 11.610 14.419 1.00 76.81 113 GLU A N 1
ATOM 904 C CA . GLU A 1 113 ? -9.331 12.750 14.334 1.00 76.81 113 GLU A CA 1
ATOM 905 C C . GLU A 1 113 ? -9.266 13.425 12.957 1.00 76.81 113 GLU A C 1
ATOM 907 O O . GLU A 1 113 ? -8.209 13.505 12.324 1.00 76.81 113 GLU A O 1
ATOM 912 N N . THR A 1 114 ? -10.409 13.933 12.494 1.00 68.44 114 THR A N 1
ATOM 913 C CA . THR A 1 114 ? -10.457 14.721 11.257 1.00 68.44 114 THR A CA 1
ATOM 914 C C . THR A 1 114 ? -9.710 16.038 11.486 1.00 68.44 114 THR A C 1
ATOM 916 O O . THR A 1 114 ? -9.995 16.709 12.481 1.00 68.44 114 THR A O 1
ATOM 919 N N . PRO A 1 115 ? -8.782 16.445 10.598 1.00 61.28 115 PRO A N 1
ATOM 920 C CA . PRO A 1 115 ? -8.110 17.731 10.729 1.00 61.28 115 PRO A CA 1
ATOM 921 C C . PRO A 1 115 ? -9.149 18.855 10.793 1.00 61.28 115 PRO A C 1
ATOM 923 O O . PRO A 1 115 ? -9.967 18.993 9.881 1.00 61.28 115 PRO A O 1
ATOM 926 N N . LYS A 1 116 ? -9.120 19.656 11.866 1.00 59.25 116 LYS A N 1
ATOM 927 C CA . LYS A 1 116 ? -10.004 20.825 12.032 1.00 59.25 116 LYS A CA 1
ATOM 928 C C . LYS A 1 116 ? -9.764 21.885 10.948 1.00 59.25 116 LYS A C 1
ATOM 930 O O . LYS A 1 116 ? -10.666 22.656 10.641 1.00 59.25 116 LYS A O 1
ATOM 935 N N . ASP A 1 117 ? -8.584 21.841 10.333 1.00 54.84 117 ASP A N 1
ATOM 936 C CA . ASP A 1 117 ? -8.078 22.830 9.381 1.00 54.84 117 ASP A CA 1
ATOM 937 C C . ASP A 1 117 ? -8.317 22.440 7.914 1.00 54.84 117 ASP A C 1
ATOM 939 O O . ASP A 1 117 ? -7.717 23.012 7.011 1.00 54.84 117 ASP A O 1
ATOM 943 N N . LEU A 1 118 ? -9.177 21.454 7.633 1.00 55.59 118 LEU A N 1
ATOM 944 C CA . LEU A 1 118 ? -9.673 21.278 6.269 1.00 55.59 118 LEU A CA 1
ATOM 945 C C . LEU A 1 118 ? -10.585 22.461 5.955 1.00 55.59 118 LEU A C 1
ATOM 947 O O . LEU A 1 118 ? -11.751 22.454 6.350 1.00 55.59 118 LEU A O 1
ATOM 951 N N . ASP A 1 119 ? -10.056 23.461 5.245 1.00 58.41 119 ASP A N 1
ATOM 952 C CA . ASP A 1 119 ? -10.800 24.612 4.746 1.00 58.41 119 ASP A CA 1
ATOM 953 C C . ASP A 1 119 ? -12.180 24.131 4.280 1.00 58.41 119 ASP A C 1
ATOM 955 O O . ASP A 1 119 ? -12.276 23.330 3.342 1.00 58.41 119 ASP A O 1
ATOM 959 N N . GLY A 1 120 ? -13.270 24.587 4.909 1.00 60.25 120 GLY A N 1
ATOM 960 C CA . GLY A 1 120 ? -14.623 24.104 4.581 1.00 60.25 120 GLY A CA 1
ATOM 961 C C . GLY A 1 120 ? -14.958 24.215 3.082 1.00 60.25 120 GLY A C 1
ATOM 962 O O . GLY A 1 120 ? -15.786 23.474 2.550 1.00 60.25 120 GLY A O 1
ATOM 963 N N . SER A 1 121 ? -14.234 25.084 2.367 1.00 65.12 121 SER A N 1
ATOM 964 C CA . SER A 1 121 ? -14.264 25.224 0.912 1.00 65.12 121 SER A CA 1
ATOM 965 C C . SER A 1 121 ? -13.793 23.974 0.142 1.00 65.12 121 SER A C 1
ATOM 967 O O . SER A 1 121 ? -14.382 23.637 -0.889 1.00 65.12 121 SER A O 1
ATOM 969 N N . GLY A 1 122 ? -12.764 23.264 0.619 1.00 64.44 122 GLY A N 1
ATOM 970 C CA . GLY A 1 122 ? -12.217 22.052 0.005 1.00 64.44 122 GLY A CA 1
ATOM 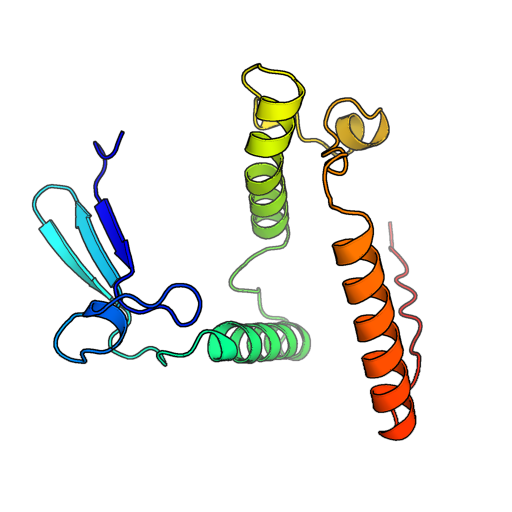971 C C . GLY A 1 122 ? -13.157 20.861 0.165 1.00 64.44 122 GLY A C 1
ATOM 972 O O . GLY A 1 122 ? -13.466 20.174 -0.812 1.00 64.44 122 GLY A O 1
ATOM 973 N N . LEU A 1 123 ? -13.708 20.694 1.370 1.00 66.88 123 LEU A N 1
ATOM 974 C CA . LEU A 1 123 ? -14.696 19.659 1.673 1.00 66.88 123 LEU A CA 1
ATOM 975 C C . LEU A 1 123 ? -15.979 19.857 0.847 1.00 66.88 123 LEU A C 1
ATOM 977 O O . LEU A 1 123 ? -16.498 18.918 0.241 1.00 66.88 123 LEU A O 1
ATOM 981 N N . PHE A 1 124 ? -16.452 21.102 0.725 1.00 73.56 124 PHE A N 1
ATOM 982 C CA . PHE A 1 124 ? -17.601 21.437 -0.116 1.00 73.56 124 PHE A CA 1
ATOM 983 C C . PHE A 1 124 ? -17.352 21.133 -1.602 1.00 73.56 124 PHE A C 1
ATOM 985 O O . PHE A 1 124 ? -18.210 20.548 -2.272 1.00 73.56 124 PHE A O 1
ATOM 992 N N . LYS A 1 125 ? -16.168 21.481 -2.130 1.00 74.50 125 LYS A N 1
ATOM 993 C CA . LYS A 1 125 ? -15.771 21.147 -3.511 1.00 74.50 125 LYS A CA 1
ATOM 994 C C . LYS A 1 125 ? -15.746 19.634 -3.735 1.00 74.50 125 LYS A C 1
ATOM 996 O O . LYS A 1 125 ? -16.241 19.184 -4.770 1.00 74.50 125 LYS A O 1
ATOM 1001 N N . TYR A 1 126 ? -15.222 18.864 -2.781 1.00 73.69 126 TYR A N 1
ATOM 1002 C CA . TYR A 1 126 ? -15.226 17.402 -2.828 1.00 73.69 126 TYR A CA 1
ATOM 1003 C C . TYR A 1 126 ? -16.653 16.844 -2.892 1.00 73.69 126 TYR A C 1
ATOM 1005 O O . TYR A 1 126 ? -16.991 16.145 -3.849 1.00 73.69 126 TYR A O 1
ATOM 1013 N N . TYR A 1 127 ? -17.528 17.226 -1.956 1.00 78.94 127 TYR A N 1
ATOM 1014 C CA . TYR A 1 127 ? -18.917 16.757 -1.951 1.00 78.94 127 TYR A CA 1
ATOM 1015 C C . TYR A 1 127 ? -19.672 17.151 -3.224 1.00 78.94 127 TYR A C 1
ATOM 1017 O O . TYR A 1 127 ? -20.452 16.361 -3.759 1.00 78.94 127 TYR A O 1
ATOM 1025 N N . LYS A 1 128 ? -19.423 18.353 -3.759 1.00 82.50 128 LYS A N 1
ATOM 1026 C CA . LYS A 1 128 ? -20.008 18.800 -5.029 1.00 82.50 128 LYS A CA 1
ATOM 1027 C C . LYS A 1 128 ? -19.560 17.925 -6.206 1.00 82.50 128 LYS A C 1
ATOM 1029 O O . LYS A 1 128 ? -20.403 17.570 -7.029 1.00 82.50 128 LYS A O 1
ATOM 1034 N N . ARG A 1 129 ? -18.270 17.572 -6.289 1.00 82.50 129 ARG A N 1
ATOM 1035 C CA . ARG A 1 129 ? -17.726 16.675 -7.328 1.00 82.50 129 ARG A CA 1
ATOM 1036 C C . ARG A 1 129 ? -18.301 15.268 -7.204 1.00 82.50 129 ARG A C 1
ATOM 1038 O O . ARG A 1 129 ? -18.902 14.797 -8.158 1.00 82.50 129 ARG A O 1
ATOM 1045 N N . SER A 1 130 ? -18.263 14.683 -6.007 1.00 80.50 130 SER A N 1
ATOM 1046 C CA . SER A 1 130 ? -18.817 13.350 -5.740 1.00 80.50 130 SER A CA 1
ATOM 1047 C C . SER A 1 130 ? -20.292 13.234 -6.156 1.00 80.50 130 SER A C 1
ATOM 1049 O O . SER A 1 130 ? -20.683 12.280 -6.825 1.00 80.50 130 S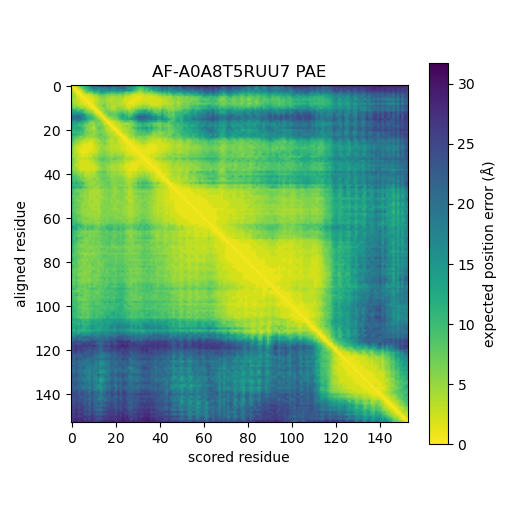ER A O 1
ATOM 1051 N N . ARG A 1 131 ? -21.117 14.253 -5.867 1.00 86.69 131 ARG A N 1
ATOM 1052 C CA . ARG A 1 131 ? -22.520 14.298 -6.324 1.00 86.69 131 ARG A CA 1
ATOM 1053 C C . ARG A 1 131 ? -22.657 14.373 -7.845 1.00 86.69 131 ARG A C 1
ATOM 1055 O O . ARG A 1 131 ? -23.600 13.805 -8.394 1.00 86.69 131 ARG A O 1
ATOM 1062 N N . LYS A 1 132 ? -21.775 15.113 -8.523 1.00 89.38 132 LYS A N 1
ATOM 1063 C CA . LYS A 1 132 ? -21.778 15.226 -9.987 1.00 89.38 132 LYS A CA 1
ATOM 1064 C C . LYS A 1 132 ? -21.399 13.890 -10.628 1.00 89.38 132 LYS A C 1
ATOM 1066 O O . LYS A 1 132 ? -22.122 13.442 -11.514 1.00 89.38 132 LYS A O 1
ATOM 1071 N N . ASP A 1 133 ? -20.349 13.249 -10.125 1.00 85.12 133 ASP A N 1
ATOM 1072 C CA . ASP A 1 133 ? -19.871 11.954 -10.612 1.00 85.12 133 ASP A CA 1
ATOM 1073 C C . ASP A 1 133 ? -20.928 10.865 -10.394 1.00 85.12 133 ASP A C 1
ATOM 1075 O O . ASP A 1 133 ? -21.208 10.091 -11.303 1.00 85.12 133 ASP A O 1
ATOM 1079 N N . LEU A 1 134 ? -21.613 10.866 -9.241 1.00 83.38 134 LEU A N 1
ATOM 1080 C CA . LEU A 1 134 ? -22.733 9.956 -8.980 1.00 83.38 134 LEU A CA 1
ATOM 1081 C C . LEU A 1 134 ? -23.889 10.166 -9.970 1.00 83.38 134 LEU A C 1
ATOM 1083 O O . LEU A 1 134 ? -24.416 9.194 -10.506 1.00 83.38 134 LEU A O 1
ATOM 1087 N N . LYS A 1 135 ? -24.281 11.420 -10.246 1.00 89.44 135 LYS A N 1
ATOM 1088 C CA . LYS A 1 135 ? -25.321 11.725 -11.249 1.00 89.44 135 LYS A CA 1
ATOM 1089 C C . LYS A 1 135 ? -24.922 11.249 -12.642 1.00 89.44 135 LYS A C 1
ATOM 1091 O O . LYS A 1 135 ? -25.756 10.712 -13.367 1.00 89.44 135 LYS A O 1
ATOM 1096 N N . GLU A 1 136 ? -23.666 11.460 -13.024 1.00 91.38 136 GLU A N 1
ATOM 1097 C CA . GLU A 1 136 ? -23.150 11.000 -14.309 1.00 91.38 136 GLU A CA 1
ATOM 1098 C C . GLU A 1 136 ? -23.115 9.472 -14.389 1.00 91.38 136 GLU A C 1
ATOM 1100 O O . GLU A 1 136 ? -23.532 8.916 -15.403 1.00 91.38 136 GLU A O 1
ATOM 1105 N N . GLY A 1 137 ? -22.687 8.807 -13.315 1.00 86.31 137 GLY A N 1
ATOM 1106 C CA . GLY A 1 137 ? -22.724 7.358 -13.178 1.00 86.31 137 GLY A CA 1
ATOM 1107 C C . GLY A 1 137 ? -24.137 6.819 -13.364 1.00 86.31 137 GLY A C 1
ATOM 1108 O O . GLY A 1 137 ? -24.346 5.973 -14.225 1.00 86.31 137 GLY A O 1
ATOM 1109 N N . ILE A 1 138 ? -25.124 7.359 -12.640 1.00 89.56 138 ILE A N 1
ATOM 1110 C CA . ILE A 1 138 ? -26.537 6.959 -12.775 1.00 89.56 138 ILE A CA 1
ATOM 1111 C C . ILE A 1 138 ? -27.020 7.149 -14.220 1.00 89.56 138 ILE A C 1
ATOM 1113 O O . ILE A 1 138 ? -27.633 6.248 -14.783 1.00 89.56 138 ILE A O 1
ATOM 1117 N N . ARG A 1 139 ? -26.688 8.279 -14.865 1.00 90.44 139 ARG A N 1
ATOM 1118 C CA . ARG A 1 139 ? -27.022 8.522 -16.283 1.00 90.44 139 ARG A CA 1
ATOM 1119 C C . ARG A 1 139 ? -26.384 7.491 -17.223 1.00 90.44 139 ARG A C 1
ATOM 1121 O O . ARG A 1 139 ? -26.956 7.183 -18.261 1.00 90.44 139 ARG A O 1
ATOM 1128 N N . LYS A 1 140 ? -25.205 6.978 -16.872 1.00 93.56 140 LYS A N 1
ATOM 1129 C CA . LYS A 1 140 ? -24.478 5.926 -17.598 1.00 93.56 140 LYS A CA 1
ATOM 1130 C C . LYS A 1 140 ? -24.892 4.504 -17.182 1.00 93.56 140 LYS A C 1
ATOM 1132 O O . LYS A 1 140 ? -24.252 3.556 -17.619 1.00 93.56 140 LYS A O 1
ATOM 1137 N N . GLY A 1 141 ? -25.941 4.346 -16.368 1.00 88.69 141 GLY A N 1
ATOM 1138 C CA . GLY A 1 141 ? -26.465 3.040 -15.955 1.00 88.69 141 GLY A CA 1
ATOM 1139 C C . GLY A 1 141 ? -25.842 2.466 -14.680 1.00 88.69 141 GLY A C 1
ATOM 1140 O O . GLY A 1 141 ? -25.929 1.265 -14.451 1.00 88.69 141 GLY A O 1
ATOM 1141 N N . LEU A 1 142 ? -25.203 3.288 -13.838 1.00 81.31 142 LEU A N 1
ATOM 1142 C CA . LEU A 1 142 ? -24.726 2.850 -12.525 1.00 81.31 142 LEU A CA 1
ATOM 1143 C C . LEU A 1 142 ? -25.922 2.487 -11.632 1.00 81.31 142 LEU A C 1
ATOM 1145 O O . LEU A 1 142 ? -26.631 3.362 -11.132 1.00 81.31 142 LEU A O 1
ATOM 1149 N N . GLU A 1 143 ? -26.117 1.195 -11.400 1.00 85.00 143 GLU A N 1
ATOM 1150 C CA . GLU A 1 143 ? -27.118 0.695 -10.463 1.00 85.00 143 GLU A CA 1
ATOM 1151 C C . GLU A 1 143 ? -26.590 0.722 -9.028 1.00 85.00 143 GLU A C 1
ATOM 1153 O O . GLU A 1 143 ? -25.478 0.277 -8.728 1.00 85.00 143 GLU A O 1
ATOM 1158 N N . LYS A 1 144 ? -27.415 1.216 -8.102 1.00 71.94 144 LYS A N 1
ATOM 1159 C CA . LYS A 1 144 ? -27.112 1.158 -6.673 1.00 71.94 144 LYS A CA 1
ATOM 1160 C C . LYS A 1 144 ? -27.273 -0.285 -6.190 1.00 71.94 144 LYS A C 1
ATOM 1162 O O . LYS A 1 144 ? -28.388 -0.720 -5.919 1.00 71.94 144 LYS A O 1
ATOM 1167 N N . LYS A 1 145 ? -26.165 -1.009 -6.031 1.00 73.31 145 LYS A N 1
ATOM 1168 C CA . LYS A 1 145 ? -26.151 -2.327 -5.382 1.00 73.31 145 LYS A CA 1
ATOM 1169 C C . LYS A 1 145 ? -25.811 -2.182 -3.902 1.00 73.31 145 LYS A C 1
ATOM 1171 O O . LYS A 1 145 ? -24.776 -1.623 -3.548 1.00 73.31 145 LYS A O 1
ATOM 1176 N N . SER A 1 146 ? -26.688 -2.672 -3.033 1.00 63.34 146 SER A N 1
ATOM 1177 C CA . SER A 1 146 ? -26.379 -2.865 -1.617 1.00 63.34 146 SER A CA 1
ATOM 1178 C C . SER A 1 146 ? -25.631 -4.182 -1.456 1.00 63.34 146 SER A C 1
ATOM 1180 O O . SER A 1 146 ? -26.167 -5.237 -1.790 1.00 63.34 146 SER A O 1
ATOM 1182 N N . PHE A 1 147 ? -24.400 -4.125 -0.958 1.00 53.22 147 PHE A N 1
ATOM 1183 C CA . PHE A 1 147 ? -23.656 -5.322 -0.591 1.00 53.22 147 PHE A CA 1
ATOM 1184 C C . PHE A 1 147 ? -23.968 -5.661 0.866 1.00 53.22 147 PHE A C 1
ATOM 1186 O O . PHE A 1 147 ? -23.472 -5.008 1.783 1.00 53.22 147 PHE A O 1
ATOM 1193 N N . THR A 1 148 ? -24.846 -6.638 1.077 1.00 65.88 148 THR A N 1
ATOM 1194 C CA . THR A 1 148 ? -25.180 -7.134 2.415 1.00 65.88 148 THR A CA 1
ATOM 1195 C C . THR A 1 148 ? -24.248 -8.299 2.725 1.00 65.88 148 THR A C 1
ATOM 1197 O O . THR A 1 148 ? -24.466 -9.407 2.244 1.00 65.88 148 THR A O 1
ATOM 1200 N N . TYR A 1 149 ? -23.177 -8.045 3.476 1.00 49.53 149 TYR A N 1
ATOM 1201 C CA . TYR A 1 149 ? -22.244 -9.090 3.896 1.00 49.53 149 TYR A CA 1
ATOM 1202 C C . TYR A 1 149 ? -22.770 -9.754 5.174 1.00 49.53 149 TYR A C 1
ATOM 1204 O O . TYR A 1 149 ? -22.858 -9.102 6.213 1.00 49.53 149 TYR A O 1
ATOM 1212 N N . GLN A 1 150 ? -23.165 -11.023 5.084 1.00 50.31 150 GLN A N 1
ATOM 1213 C CA . GLN A 1 150 ? -23.496 -11.855 6.244 1.00 50.31 150 GLN A CA 1
ATOM 1214 C C . GLN A 1 150 ? -22.185 -12.472 6.752 1.00 50.31 150 GLN A C 1
ATOM 1216 O O . GLN A 1 150 ? -21.434 -13.046 5.967 1.00 50.31 150 GLN A O 1
ATOM 1221 N N . TYR A 1 151 ? -21.875 -12.284 8.035 1.00 48.38 151 TYR A N 1
ATOM 1222 C CA . TYR A 1 151 ? -20.724 -12.912 8.683 1.00 48.38 151 TYR A CA 1
ATOM 1223 C C . TYR A 1 151 ? -21.217 -14.221 9.299 1.00 48.38 151 TYR A C 1
ATOM 1225 O O . TYR A 1 151 ? -22.014 -14.177 10.237 1.00 48.38 151 TYR A O 1
ATOM 1233 N N . ASP A 1 152 ? -20.772 -15.360 8.777 1.00 46.84 152 ASP A N 1
ATOM 1234 C CA . ASP A 1 152 ? -20.975 -16.638 9.458 1.00 46.84 152 ASP A CA 1
ATOM 1235 C C . ASP A 1 152 ? -19.951 -16.722 10.602 1.00 46.84 152 ASP A C 1
ATOM 1237 O O . ASP A 1 152 ? -18.748 -16.538 10.384 1.00 46.84 152 ASP A O 1
ATOM 1241 N N . TYR A 1 153 ? -20.454 -16.878 11.830 1.00 43.28 153 TYR A N 1
ATOM 1242 C CA . TYR A 1 153 ? -19.668 -16.993 13.064 1.00 43.28 153 TYR A CA 1
ATOM 1243 C C . TYR A 1 153 ? -19.133 -18.409 13.276 1.00 43.28 153 TYR A C 1
ATOM 1245 O O . TYR A 1 153 ? -19.884 -19.369 12.993 1.00 43.28 153 TYR A O 1
#

Solvent-accessible surface area (backbone atoms only — not comparable to full-atom values): 9485 Å² total; per-residue (Å²): 129,70,84,83,38,50,73,47,76,40,49,44,74,90,71,60,52,78,58,36,75,40,88,91,54,63,33,28,39,38,38,41,95,94,40,78,50,74,44,58,80,89,50,79,77,47,65,66,52,59,55,52,53,51,50,54,50,53,52,47,22,66,76,70,72,46,82,56,99,68,45,71,68,57,52,52,49,52,52,44,62,66,45,41,62,53,36,20,62,74,71,72,46,92,65,60,77,87,55,65,36,74,70,30,43,74,69,58,75,53,49,74,76,78,71,86,79,60,54,66,68,58,58,51,51,49,54,54,48,54,54,49,52,50,54,51,37,45,76,75,66,55,73,91,76,84,85,83,83,82,79,88,129

Foldseek 3Di:
DCQAWDKDQQAAPPDHDPSNVDLPDARIWIGGPNDIDGDQNVPDRYCVVVVVVQVVQVVCCVVVVHAGPADPVNVVLVVLVVQQVQQCVVVVHHDDSVCPDPVNVVVVNRDRDDPPPPPVVNVVVVVVVVVVVVVVCVVVPNDDDDDDDDDDD